Protein AF-A0A6L7CIT2-F1 (afdb_monomer_lite)

InterPro domains:
  IPR006665 OmpA-like domain [PF00691] (9-78)
  IPR006665 OmpA-like domain [PS51123] (1-89)
  IPR036737 OmpA-like domain superfamily [G3DSA:3.30.1330.60] (1-116)
  IPR036737 OmpA-like domain superfamily [SSF103088] (2-85)
  IPR050330 Bacterial Outer Membrane Structural/Functional [PTHR30329] (1-92)

pLDDT: mean 84.55, std 16.85, range [42.56, 98.56]

Radius of gyration: 25.33 Å; chains: 1; bounding box: 73×70×39 Å

Organism: Escherichia coli (NCBI:txid562)

Structure (mmCIF, N/CA/C/O backbone):
data_AF-A0A6L7CIT2-F1
#
_entry.id   AF-A0A6L7CIT2-F1
#
loop_
_atom_site.group_PDB
_atom_site.id
_atom_site.type_symbol
_atom_site.label_atom_id
_atom_site.label_alt_id
_atom_site.label_comp_id
_atom_site.label_asym_id
_atom_site.label_entity_id
_atom_site.label_seq_id
_atom_site.pdbx_PDB_ins_code
_atom_site.Cartn_x
_atom_site.Cartn_y
_atom_site.Cartn_z
_atom_site.occupancy
_atom_site.B_iso_or_equiv
_atom_site.auth_seq_id
_atom_site.auth_comp_id
_atom_site.auth_asym_id
_atom_site.auth_atom_id
_atom_site.pdbx_PDB_model_num
ATOM 1 N N . ALA A 1 1 ? -9.842 -12.077 3.450 1.00 81.44 1 ALA A N 1
ATOM 2 C CA . ALA A 1 1 ? -10.529 -10.858 3.921 1.00 81.44 1 ALA A CA 1
ATOM 3 C C . ALA A 1 1 ? -11.269 -11.061 5.251 1.00 81.44 1 ALA A C 1
ATOM 5 O O . ALA A 1 1 ? -10.933 -10.327 6.170 1.00 81.44 1 ALA A O 1
ATOM 6 N N . PRO A 1 2 ? -12.140 -12.075 5.445 1.00 85.50 2 PRO A N 1
ATOM 7 C CA . PRO A 1 2 ? -12.947 -12.198 6.673 1.00 85.50 2 PRO A CA 1
ATOM 8 C C . PRO A 1 2 ? -12.130 -12.308 7.970 1.00 85.50 2 PRO A C 1
ATOM 10 O O . PRO A 1 2 ? -12.481 -11.716 8.982 1.00 85.50 2 PRO A O 1
ATOM 13 N N . VAL A 1 3 ? -10.980 -12.992 7.924 1.00 94.62 3 VAL A N 1
ATOM 14 C CA . VAL A 1 3 ? -10.053 -13.108 9.069 1.00 94.62 3 VAL A CA 1
ATOM 15 C C . VAL A 1 3 ? -9.555 -11.739 9.549 1.00 94.62 3 VAL A C 1
ATOM 17 O O . VAL A 1 3 ? -9.414 -11.520 10.747 1.00 94.62 3 VAL A O 1
ATOM 20 N N . LEU A 1 4 ? -9.327 -10.790 8.633 1.00 93.81 4 LEU A N 1
ATOM 21 C CA . LEU A 1 4 ? -8.841 -9.453 8.985 1.00 93.81 4 LEU A CA 1
ATOM 22 C C . LEU A 1 4 ? -9.907 -8.621 9.705 1.00 93.81 4 LEU A C 1
ATOM 24 O O . LEU A 1 4 ? -9.539 -7.728 10.464 1.00 93.81 4 LEU A O 1
ATOM 28 N N . ASN A 1 5 ? -11.196 -8.913 9.509 1.00 96.25 5 ASN A N 1
ATOM 29 C CA . ASN A 1 5 ? -12.287 -8.244 10.226 1.00 96.25 5 ASN A CA 1
ATOM 30 C C . ASN A 1 5 ? -12.407 -8.723 11.682 1.00 96.25 5 ASN A C 1
ATOM 32 O O . ASN A 1 5 ? -12.993 -8.026 12.501 1.00 96.25 5 ASN A O 1
ATOM 36 N N . GLY A 1 6 ? -11.808 -9.867 12.037 1.00 96.00 6 GLY A N 1
ATOM 37 C CA . GLY A 1 6 ? -11.814 -10.386 13.411 1.00 96.00 6 GLY A CA 1
ATOM 38 C C . GLY A 1 6 ? -11.017 -9.542 14.415 1.00 96.00 6 GLY A C 1
ATOM 39 O O . GLY A 1 6 ? -11.085 -9.789 15.615 1.00 96.00 6 GLY A O 1
ATOM 40 N N . ILE A 1 7 ? -10.263 -8.549 13.939 1.00 96.12 7 ILE A N 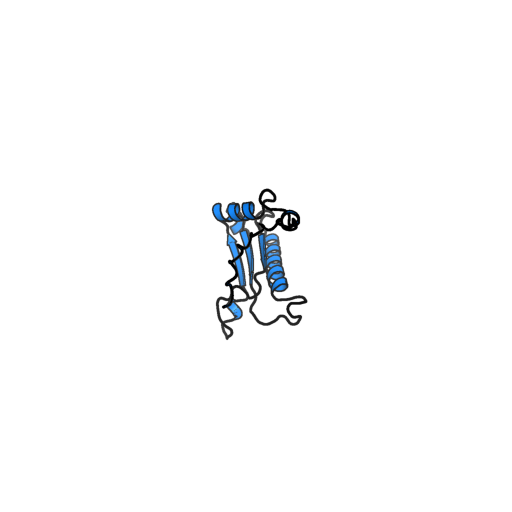1
ATOM 41 C CA . ILE A 1 7 ? -9.492 -7.607 14.757 1.00 96.12 7 ILE A CA 1
ATOM 42 C C . ILE A 1 7 ? -9.841 -6.164 14.369 1.00 96.12 7 ILE A C 1
ATOM 44 O O . ILE A 1 7 ? -10.167 -5.909 13.210 1.00 96.12 7 ILE A O 1
ATOM 48 N N . PRO A 1 8 ? -9.742 -5.182 15.281 1.00 96.19 8 PRO A N 1
ATOM 49 C CA . PRO A 1 8 ? -10.139 -3.799 14.995 1.00 96.19 8 PRO A CA 1
ATOM 50 C C . PRO A 1 8 ? -9.111 -3.023 14.156 1.00 96.19 8 PRO A C 1
ATOM 52 O O . PRO A 1 8 ? -9.411 -1.955 13.636 1.00 96.19 8 PRO A O 1
ATOM 55 N N . ASN A 1 9 ? -7.893 -3.547 14.017 1.00 98.12 9 ASN A N 1
ATOM 56 C CA . ASN A 1 9 ? -6.757 -2.853 13.417 1.00 98.12 9 ASN A CA 1
ATOM 57 C C . ASN A 1 9 ? -6.993 -2.471 11.950 1.00 98.12 9 ASN A C 1
ATOM 59 O O . ASN A 1 9 ? -7.474 -3.289 11.158 1.00 98.12 9 ASN A O 1
ATOM 63 N N . ARG A 1 10 ? -6.586 -1.258 11.567 1.00 98.25 10 ARG A N 1
ATOM 64 C CA . ARG A 1 10 ? -6.566 -0.831 10.163 1.00 98.25 10 ARG A CA 1
ATOM 65 C C . ARG A 1 10 ? -5.358 -1.410 9.424 1.00 98.25 10 ARG A C 1
ATOM 67 O O . ARG A 1 10 ? -4.414 -1.909 10.037 1.00 98.25 10 ARG A O 1
ATOM 74 N N . ILE A 1 11 ? -5.391 -1.353 8.096 1.00 98.12 11 ILE A N 1
ATOM 75 C CA . ILE A 1 11 ? -4.356 -1.897 7.217 1.00 98.12 11 ILE A CA 1
ATOM 76 C C . ILE A 1 11 ? -3.776 -0.834 6.282 1.00 98.12 11 ILE A C 1
ATOM 78 O O . ILE A 1 11 ? -4.489 0.042 5.794 1.00 98.12 11 ILE A O 1
ATOM 82 N N . SER A 1 12 ? -2.480 -0.947 6.001 1.00 98.38 12 SER A N 1
ATOM 83 C CA . SER A 1 12 ? -1.793 -0.230 4.923 1.00 98.38 12 SER A CA 1
ATOM 84 C C . SER A 1 12 ? -1.493 -1.216 3.798 1.00 98.38 12 SER A C 1
ATOM 86 O O . SER A 1 12 ? -0.954 -2.293 4.056 1.00 98.38 12 SER A O 1
ATOM 88 N N . LEU A 1 13 ? -1.825 -0.850 2.560 1.00 98.38 13 LEU A N 1
ATOM 89 C CA . LEU A 1 13 ? -1.519 -1.645 1.368 1.00 98.38 13 LEU A CA 1
ATOM 90 C C . LEU A 1 13 ? -0.456 -0.944 0.533 1.00 98.38 13 LEU A C 1
ATOM 92 O O . LEU A 1 13 ? -0.631 0.218 0.176 1.00 98.38 13 LEU A O 1
ATOM 96 N N . SER A 1 14 ? 0.609 -1.659 0.187 1.00 98.38 14 SER A N 1
ATOM 97 C CA . SER A 1 14 ? 1.686 -1.125 -0.646 1.00 98.38 14 SER A CA 1
ATOM 98 C C . SER A 1 14 ? 1.941 -2.023 -1.846 1.00 98.38 14 SER A C 1
ATOM 100 O O . SER A 1 14 ? 2.064 -3.241 -1.704 1.00 98.38 14 SER A O 1
ATOM 102 N N . GLY A 1 15 ? 2.034 -1.425 -3.028 1.00 98.00 15 GLY A N 1
ATOM 103 C CA . GLY A 1 15 ? 2.424 -2.112 -4.250 1.00 98.00 15 GLY A CA 1
ATOM 104 C C . GLY A 1 15 ? 3.893 -1.883 -4.566 1.00 98.00 15 GLY A C 1
ATOM 105 O O . GLY A 1 15 ? 4.408 -0.778 -4.400 1.00 98.00 15 GLY A O 1
ATOM 106 N N . HIS A 1 16 ? 4.550 -2.934 -5.043 1.00 96.56 16 HIS A N 1
ATOM 107 C CA . HIS A 1 16 ? 5.937 -2.916 -5.487 1.00 96.56 16 HIS A CA 1
ATOM 108 C C . HIS A 1 16 ? 6.031 -3.543 -6.882 1.00 96.56 16 HIS A C 1
ATOM 110 O O . HIS A 1 16 ? 5.347 -4.528 -7.189 1.00 96.56 16 HIS A O 1
ATOM 116 N N . THR A 1 17 ? 6.876 -2.970 -7.728 1.00 91.81 17 THR A N 1
ATOM 117 C CA . THR A 1 17 ? 7.218 -3.510 -9.047 1.00 91.81 17 THR A CA 1
ATOM 118 C C . THR A 1 17 ? 8.694 -3.883 -9.078 1.00 91.81 17 THR A C 1
ATOM 120 O O . THR A 1 17 ? 9.463 -3.544 -8.178 1.00 91.81 17 THR A O 1
ATOM 123 N N . ASP A 1 18 ? 9.095 -4.591 -10.126 1.00 84.88 18 ASP A N 1
ATOM 124 C CA . ASP A 1 18 ? 10.509 -4.680 -10.467 1.00 84.88 18 ASP A CA 1
ATOM 125 C C . ASP A 1 18 ? 11.000 -3.358 -11.075 1.00 84.88 18 ASP A C 1
ATOM 127 O O . ASP A 1 18 ? 10.269 -2.364 -11.152 1.00 84.88 18 ASP A O 1
ATOM 131 N N . ASP A 1 19 ? 12.268 -3.360 -11.467 1.00 80.56 19 ASP A N 1
ATOM 132 C CA . ASP A 1 19 ? 12.953 -2.228 -12.057 1.00 80.56 19 ASP A CA 1
ATOM 133 C C . ASP A 1 19 ? 13.092 -2.296 -13.574 1.00 80.56 19 ASP A C 1
ATOM 135 O O . ASP A 1 19 ? 13.872 -1.521 -14.143 1.00 80.56 19 ASP A O 1
ATOM 139 N N . PHE A 1 20 ? 12.361 -3.198 -14.235 1.00 80.75 20 PHE A N 1
ATOM 140 C CA . PHE A 1 20 ? 12.252 -3.123 -15.679 1.00 80.75 20 PHE A CA 1
ATOM 141 C C . PHE A 1 20 ? 11.479 -1.848 -16.014 1.00 80.75 20 PHE A C 1
ATOM 143 O O . PHE A 1 20 ? 10.407 -1.608 -15.447 1.00 80.75 20 PHE A O 1
ATOM 150 N N . PRO A 1 21 ? 12.019 -0.984 -16.890 1.00 77.56 21 PRO A N 1
ATOM 151 C CA . PRO A 1 21 ? 11.302 0.206 -17.302 1.00 77.56 21 PRO A CA 1
ATOM 152 C C . PRO A 1 21 ? 9.954 -0.196 -17.893 1.00 77.56 21 PRO A C 1
ATOM 154 O O . PRO A 1 21 ? 9.888 -1.029 -18.799 1.00 77.56 21 PRO A O 1
ATOM 157 N N . TYR A 1 22 ? 8.880 0.408 -17.392 1.00 78.56 22 TYR A N 1
ATOM 158 C CA . TYR A 1 22 ? 7.591 0.281 -18.051 1.00 78.56 22 TYR A CA 1
ATOM 159 C C . TYR A 1 22 ? 7.687 0.887 -19.457 1.00 78.56 22 TYR A C 1
ATOM 161 O O . TYR A 1 22 ? 8.385 1.884 -19.654 1.00 78.56 22 TYR A O 1
ATOM 169 N N . ALA A 1 23 ? 6.987 0.296 -20.429 1.00 75.38 23 ALA A N 1
ATOM 170 C CA . ALA A 1 23 ? 7.164 0.594 -21.856 1.00 75.38 23 ALA A CA 1
ATOM 171 C C . ALA A 1 23 ? 7.035 2.091 -22.211 1.00 75.38 23 ALA A C 1
ATOM 173 O O . ALA A 1 23 ? 7.657 2.556 -23.163 1.00 75.38 23 ALA A O 1
ATOM 174 N N . SER A 1 24 ? 6.256 2.845 -21.434 1.00 76.56 24 SER A N 1
ATOM 175 C CA . SER A 1 24 ? 5.981 4.272 -21.641 1.00 76.56 24 SER A CA 1
ATOM 176 C C . SER A 1 24 ? 7.016 5.223 -21.010 1.00 76.56 24 SER A C 1
ATOM 178 O O . SER A 1 24 ? 6.929 6.433 -21.220 1.00 76.56 24 SER A O 1
ATOM 180 N N . GLY A 1 25 ? 7.980 4.710 -20.236 1.00 76.25 25 GLY A N 1
ATOM 181 C CA . GLY A 1 25 ? 8.946 5.515 -19.477 1.00 76.25 25 GLY A CA 1
ATOM 182 C C . GLY A 1 25 ? 8.327 6.326 -18.325 1.00 76.25 25 GLY A C 1
ATOM 183 O O . GLY A 1 25 ? 7.145 6.207 -18.024 1.00 76.25 25 GLY A O 1
ATOM 184 N N . GLU A 1 26 ? 9.133 7.169 -17.666 1.00 76.06 26 GLU A N 1
ATOM 185 C CA . GLU A 1 26 ? 8.722 7.912 -16.452 1.00 76.06 26 GLU A CA 1
ATOM 186 C C . GLU A 1 26 ? 7.839 9.142 -16.710 1.00 76.06 26 GLU A C 1
ATOM 188 O O . GLU A 1 26 ? 7.228 9.666 -15.788 1.00 76.06 26 GLU A O 1
ATOM 193 N N . LYS A 1 27 ? 7.764 9.630 -17.954 1.00 83.44 27 LYS A N 1
ATOM 194 C CA . LYS A 1 27 ? 6.907 10.781 -18.303 1.00 83.44 27 LYS A CA 1
ATOM 195 C C . LYS A 1 27 ? 5.442 10.397 -18.527 1.00 83.44 27 LYS A C 1
ATOM 197 O O . LYS A 1 27 ? 4.596 11.280 -18.633 1.00 83.44 27 LYS A O 1
ATOM 202 N N . GLY A 1 28 ? 5.165 9.104 -18.673 1.00 86.94 28 GLY A N 1
ATOM 203 C CA . GLY A 1 28 ? 3.826 8.555 -18.843 1.00 86.94 28 GLY A CA 1
ATOM 204 C C . GLY A 1 28 ? 3.519 7.551 -17.742 1.00 86.94 28 GLY A C 1
ATOM 205 O O . GLY A 1 28 ? 4.033 7.652 -16.636 1.00 86.94 28 GLY A O 1
ATOM 206 N N . TYR A 1 29 ? 2.695 6.556 -18.061 1.00 91.69 29 TYR A N 1
ATOM 207 C CA . TYR A 1 29 ? 2.436 5.460 -17.136 1.00 91.69 29 TYR A CA 1
ATOM 208 C C . TYR A 1 29 ? 3.725 4.681 -16.874 1.00 91.69 29 TYR A C 1
ATOM 210 O O . TYR A 1 29 ? 4.324 4.135 -17.800 1.00 91.69 29 TYR A O 1
ATOM 218 N N . SER A 1 30 ? 4.130 4.623 -15.618 1.00 93.00 30 SER A N 1
ATOM 219 C CA . SER A 1 30 ? 5.400 4.074 -15.181 1.00 93.00 30 SER A CA 1
ATOM 220 C C . SER A 1 30 ? 5.196 3.030 -14.083 1.00 93.00 30 SER A C 1
ATOM 222 O O . SER A 1 30 ? 4.080 2.633 -13.736 1.00 93.00 30 SER A O 1
ATOM 224 N N . ASN A 1 31 ? 6.303 2.583 -13.498 1.00 93.00 31 ASN A N 1
ATOM 225 C CA . ASN A 1 31 ? 6.272 1.717 -12.327 1.00 93.00 31 ASN A CA 1
ATOM 226 C C . ASN A 1 31 ? 5.613 2.388 -11.108 1.00 93.00 31 ASN A C 1
ATOM 228 O O . ASN A 1 31 ? 5.097 1.685 -10.237 1.00 93.00 31 ASN A O 1
ATOM 232 N N . TRP A 1 32 ? 5.568 3.724 -11.059 1.00 94.62 32 TRP A N 1
ATOM 233 C CA . TRP A 1 32 ? 4.824 4.455 -10.035 1.00 94.62 32 TRP A CA 1
ATOM 234 C C . TRP A 1 32 ? 3.32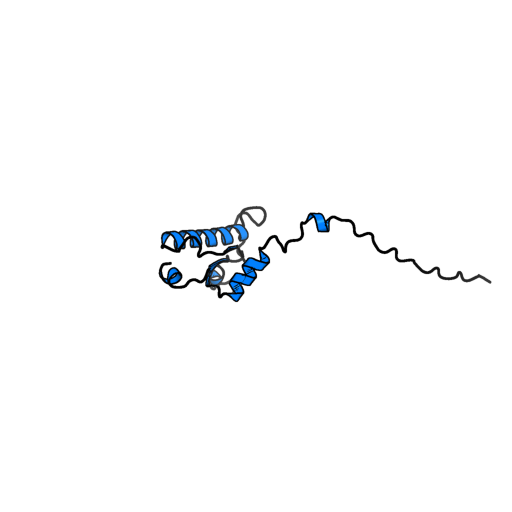7 4.175 -10.136 1.00 94.62 32 TRP A C 1
ATOM 236 O O . TRP A 1 32 ? 2.756 3.611 -9.197 1.00 94.62 32 TRP A O 1
ATOM 246 N N . GLU A 1 33 ? 2.725 4.447 -11.293 1.00 95.56 33 GLU A N 1
ATOM 247 C CA . GLU A 1 33 ? 1.299 4.222 -11.543 1.00 95.56 33 GLU A CA 1
ATOM 248 C C . GLU A 1 33 ? 0.954 2.737 -11.412 1.00 95.56 33 GLU A C 1
ATOM 250 O O . GLU A 1 33 ? 0.022 2.381 -10.688 1.00 95.56 33 GLU A O 1
ATOM 255 N N . LEU A 1 34 ? 1.769 1.853 -12.005 1.00 94.88 34 LEU A N 1
ATOM 256 C CA . LEU A 1 34 ? 1.558 0.407 -11.932 1.00 94.88 34 LEU A CA 1
ATOM 257 C C . LEU A 1 34 ? 1.525 -0.101 -10.490 1.00 94.88 34 LEU A C 1
ATOM 259 O O . LEU A 1 34 ? 0.688 -0.933 -10.129 1.00 94.88 34 LEU A O 1
ATOM 263 N N . SER A 1 35 ? 2.447 0.373 -9.653 1.00 96.69 35 SER A N 1
ATOM 264 C CA . SER A 1 35 ? 2.521 -0.065 -8.262 1.00 96.69 35 SER A CA 1
ATOM 265 C C . SER A 1 35 ? 1.291 0.375 -7.457 1.00 96.69 35 SER A C 1
ATOM 267 O O . SER A 1 35 ? 0.710 -0.441 -6.736 1.00 96.69 35 SER A O 1
ATOM 269 N N . ALA A 1 36 ? 0.836 1.620 -7.629 1.00 98.00 36 ALA A N 1
ATOM 270 C CA . ALA A 1 36 ? -0.357 2.143 -6.968 1.00 98.00 36 ALA A CA 1
ATOM 271 C C . ALA A 1 36 ? -1.646 1.461 -7.467 1.00 98.00 36 ALA A C 1
ATOM 273 O O . ALA A 1 36 ? -2.512 1.099 -6.661 1.00 98.00 36 ALA A O 1
ATOM 274 N N . ASP A 1 37 ? -1.758 1.218 -8.774 1.00 97.81 37 ASP A N 1
ATOM 275 C CA . ASP A 1 37 ? -2.909 0.552 -9.384 1.00 97.81 37 ASP A CA 1
ATOM 276 C C . ASP A 1 37 ? -3.042 -0.892 -8.924 1.00 97.81 37 ASP A C 1
ATOM 278 O O . ASP A 1 37 ? -4.141 -1.330 -8.570 1.00 97.81 37 ASP A O 1
ATOM 282 N N . ARG A 1 38 ? -1.929 -1.630 -8.852 1.00 97.81 38 ARG A N 1
ATOM 283 C CA . ARG A 1 38 ? -1.926 -2.998 -8.321 1.00 97.81 38 ARG A CA 1
ATOM 284 C C . ARG A 1 38 ? -2.336 -3.029 -6.850 1.00 97.81 38 ARG A C 1
ATOM 286 O O . ARG A 1 38 ? -3.141 -3.878 -6.470 1.00 97.81 38 ARG A O 1
ATOM 293 N N . ALA A 1 39 ? -1.854 -2.091 -6.033 1.00 98.56 39 ALA A N 1
ATOM 294 C CA . ALA A 1 39 ? -2.254 -1.998 -4.630 1.00 98.56 39 ALA A CA 1
ATOM 295 C C . ALA A 1 39 ? -3.759 -1.693 -4.478 1.00 98.56 39 ALA A C 1
ATOM 297 O O . ALA A 1 39 ? -4.446 -2.304 -3.656 1.00 98.56 39 ALA A O 1
ATOM 298 N N . ASN A 1 40 ? -4.305 -0.814 -5.323 1.00 98.44 40 ASN A N 1
ATOM 299 C CA . ASN A 1 40 ? -5.740 -0.535 -5.373 1.00 98.44 40 ASN A CA 1
ATOM 300 C C . ASN A 1 40 ? -6.569 -1.698 -5.932 1.00 98.44 40 ASN A C 1
ATOM 302 O O . ASN A 1 40 ? -7.689 -1.919 -5.471 1.00 98.44 40 ASN A O 1
ATOM 306 N N . ALA A 1 41 ? -6.044 -2.462 -6.890 1.00 98.31 41 ALA A N 1
ATOM 307 C CA . ALA A 1 41 ? -6.678 -3.690 -7.354 1.00 98.31 41 ALA A CA 1
ATOM 308 C C . ALA A 1 41 ? -6.801 -4.688 -6.198 1.00 98.31 41 ALA A C 1
ATOM 310 O O . ALA A 1 41 ? -7.905 -5.132 -5.901 1.00 98.31 41 ALA A O 1
ATOM 311 N N . SER A 1 42 ? -5.721 -4.927 -5.448 1.00 98.06 42 SER A N 1
ATOM 312 C CA . SER A 1 42 ? -5.767 -5.769 -4.247 1.00 98.06 42 SER A CA 1
ATOM 313 C C . SER A 1 42 ? -6.745 -5.248 -3.190 1.00 98.06 42 SER A C 1
ATOM 315 O O . SER A 1 42 ? -7.462 -6.038 -2.581 1.00 98.06 42 SER A O 1
ATOM 317 N N . ARG A 1 43 ? -6.833 -3.924 -2.993 1.00 98.00 43 ARG A N 1
ATOM 318 C CA . ARG A 1 43 ? -7.836 -3.303 -2.111 1.00 98.00 43 ARG A CA 1
ATOM 319 C C . ARG A 1 43 ? -9.263 -3.675 -2.527 1.00 98.00 43 ARG A C 1
ATOM 321 O O . ARG A 1 43 ? -10.068 -4.027 -1.667 1.00 98.00 43 ARG A O 1
ATOM 328 N N . ARG A 1 44 ? -9.577 -3.597 -3.825 1.00 97.81 44 ARG A N 1
ATOM 329 C CA . ARG A 1 44 ? -10.898 -3.962 -4.364 1.00 97.81 44 ARG A CA 1
ATOM 330 C C . ARG A 1 44 ? -11.190 -5.447 -4.169 1.00 97.81 44 ARG A C 1
ATOM 332 O O . ARG A 1 44 ? -12.258 -5.767 -3.662 1.00 97.81 44 ARG A O 1
ATOM 339 N N . GLU A 1 45 ? -10.229 -6.326 -4.448 1.00 98.19 45 GLU A N 1
ATOM 340 C CA . GLU A 1 45 ? -10.392 -7.771 -4.223 1.00 98.19 45 GLU A CA 1
ATOM 341 C C . GLU A 1 45 ? -10.631 -8.110 -2.746 1.00 98.19 45 GLU A C 1
ATOM 343 O O . GLU A 1 45 ? -11.464 -8.953 -2.415 1.00 98.19 45 GLU A O 1
ATOM 348 N N . LEU A 1 46 ? -9.960 -7.414 -1.822 1.00 97.62 46 LEU A N 1
ATOM 349 C CA . LEU A 1 46 ? -10.218 -7.583 -0.391 1.00 97.62 46 LEU A CA 1
ATOM 350 C C . LEU A 1 46 ? -11.638 -7.156 -0.006 1.00 97.62 46 LEU A C 1
ATOM 352 O O . LEU A 1 46 ? -12.270 -7.847 0.791 1.00 97.62 46 LEU A O 1
ATOM 356 N N . MET A 1 47 ? -12.144 -6.054 -0.566 1.00 96.44 47 MET A N 1
ATOM 357 C CA . MET A 1 47 ? -13.524 -5.612 -0.338 1.00 96.44 47 MET A CA 1
ATOM 358 C C . MET A 1 47 ? -14.546 -6.592 -0.915 1.00 96.44 47 MET A C 1
ATOM 360 O O . MET A 1 47 ? -15.510 -6.918 -0.231 1.00 96.44 47 MET A O 1
ATOM 364 N N . VAL A 1 48 ? -14.318 -7.105 -2.129 1.00 97.69 48 VAL A N 1
ATOM 365 C CA . VAL A 1 48 ? -15.148 -8.169 -2.724 1.00 97.69 48 VAL A CA 1
ATOM 366 C C . VAL A 1 48 ? -15.147 -9.409 -1.826 1.00 97.69 48 VAL A C 1
ATOM 368 O O . VAL A 1 48 ? -16.190 -10.012 -1.598 1.00 97.69 48 VAL A O 1
ATOM 371 N N . GLY A 1 49 ? -13.999 -9.738 -1.229 1.00 96.88 49 GLY A N 1
ATOM 372 C CA . GLY A 1 49 ? -13.867 -10.794 -0.225 1.00 96.88 49 GLY A CA 1
ATOM 373 C C . GLY A 1 49 ? -14.480 -10.479 1.150 1.00 96.88 49 GLY A C 1
ATOM 374 O O . GLY A 1 49 ? -14.307 -11.280 2.072 1.00 96.88 49 GLY A O 1
ATOM 375 N N . GLY A 1 50 ? -15.148 -9.334 1.320 1.00 97.19 50 GLY A N 1
ATOM 376 C CA . GLY A 1 50 ? -15.865 -8.953 2.537 1.00 97.19 50 GLY A CA 1
ATOM 377 C C . GLY A 1 50 ? -15.057 -8.152 3.560 1.00 97.19 50 GLY A C 1
ATOM 378 O O . GLY A 1 50 ? -15.435 -8.135 4.724 1.00 97.19 50 GLY A O 1
ATOM 379 N N . LEU A 1 51 ? -13.936 -7.522 3.189 1.00 97.62 51 LEU A N 1
ATOM 380 C CA . LEU A 1 51 ? -13.219 -6.609 4.093 1.00 97.62 51 LEU A CA 1
ATOM 381 C C . LEU A 1 51 ? -14.064 -5.352 4.362 1.00 97.62 51 LEU A C 1
ATOM 383 O O . LEU A 1 51 ? -14.540 -4.725 3.414 1.00 97.62 51 LEU A O 1
ATOM 387 N N . ASP A 1 52 ? -14.193 -4.944 5.627 1.00 96.81 52 ASP A N 1
ATOM 388 C CA . ASP A 1 52 ? -15.012 -3.776 5.976 1.00 96.81 52 ASP A CA 1
ATOM 389 C C . ASP A 1 52 ? -14.446 -2.473 5.373 1.00 96.81 52 ASP A C 1
ATOM 391 O O . ASP A 1 52 ? -13.230 -2.253 5.323 1.00 96.81 52 ASP A O 1
ATOM 395 N N . SER A 1 53 ? -15.332 -1.568 4.945 1.00 89.19 53 SER A N 1
ATOM 396 C CA . SER A 1 53 ? -14.992 -0.371 4.153 1.00 89.19 53 SER A CA 1
ATOM 397 C C . SER A 1 53 ? -14.034 0.614 4.841 1.00 89.19 53 SER A C 1
ATOM 399 O O . SER A 1 53 ? -13.321 1.342 4.154 1.00 89.19 53 SER A O 1
ATOM 401 N N . GLY A 1 54 ? -13.960 0.614 6.177 1.00 93.94 54 GLY A N 1
ATOM 402 C CA . GLY A 1 54 ? -13.054 1.466 6.963 1.00 93.94 54 GLY A CA 1
ATOM 403 C C . GLY A 1 54 ? -11.689 0.845 7.295 1.00 93.94 54 GLY A C 1
ATOM 404 O O . GLY A 1 54 ? -10.826 1.513 7.873 1.00 93.94 54 GLY A O 1
ATOM 405 N N . LYS A 1 55 ? -11.466 -0.431 6.952 1.00 97.38 55 LYS A N 1
ATOM 406 C CA . LYS A 1 55 ? -10.268 -1.173 7.381 1.00 97.38 55 LYS A CA 1
ATOM 407 C C . LYS A 1 55 ? -9.003 -0.685 6.706 1.00 97.38 55 LYS A C 1
ATOM 409 O O . LYS A 1 55 ? -7.946 -0.720 7.320 1.00 97.38 55 LYS A O 1
ATOM 414 N N . VAL A 1 56 ? -9.084 -0.227 5.464 1.00 98.00 56 VAL A N 1
ATOM 415 C CA . VAL A 1 56 ? -7.922 0.292 4.739 1.00 98.00 56 VAL A CA 1
ATOM 416 C C . VAL A 1 56 ? -7.691 1.739 5.170 1.00 98.00 56 VAL A C 1
ATOM 418 O O . VAL A 1 56 ? -8.576 2.580 5.041 1.00 98.00 56 VAL A O 1
ATOM 421 N N . LEU A 1 57 ? -6.510 2.024 5.721 1.00 98.06 57 LEU A N 1
ATOM 422 C CA . LEU A 1 57 ? -6.103 3.377 6.106 1.00 98.06 57 LEU A CA 1
ATOM 423 C C . LEU A 1 57 ? -5.485 4.130 4.929 1.00 98.06 57 LEU A C 1
ATOM 425 O O . LEU A 1 57 ? -5.835 5.279 4.692 1.00 98.06 57 LEU A O 1
ATOM 429 N N . ARG A 1 58 ? -4.576 3.482 4.194 1.00 97.69 58 ARG A N 1
ATOM 430 C CA . ARG A 1 58 ? -3.891 4.077 3.043 1.00 97.69 58 ARG A CA 1
ATOM 431 C C . ARG A 1 58 ? -3.484 3.033 2.009 1.00 97.69 58 ARG A C 1
ATOM 433 O O . ARG A 1 58 ? -3.351 1.846 2.327 1.00 97.69 58 ARG A O 1
ATOM 440 N N . VAL A 1 59 ? -3.240 3.513 0.794 1.00 98.31 59 VAL A N 1
ATOM 441 C CA . VAL A 1 59 ? -2.659 2.758 -0.320 1.00 98.31 59 VAL A CA 1
ATOM 442 C C . VAL A 1 59 ? -1.407 3.489 -0.794 1.00 98.31 59 VAL A C 1
ATOM 444 O O . VAL A 1 59 ? -1.428 4.711 -0.902 1.00 98.31 59 VAL A O 1
ATOM 447 N N . VAL A 1 60 ? -0.326 2.756 -1.059 1.00 98.19 60 VAL A N 1
ATOM 448 C CA . VAL A 1 60 ? 0.979 3.323 -1.427 1.00 98.19 60 VAL A CA 1
ATOM 449 C C . VAL A 1 60 ? 1.526 2.635 -2.678 1.00 98.19 60 VAL A C 1
ATOM 451 O O . VAL A 1 60 ? 1.544 1.406 -2.757 1.00 98.19 60 VAL A O 1
ATOM 454 N N . GLY A 1 61 ? 1.998 3.417 -3.648 1.00 97.62 61 GLY A N 1
ATOM 455 C CA . GLY A 1 61 ? 2.797 2.926 -4.771 1.00 97.62 61 GLY A CA 1
ATOM 456 C C . GLY A 1 61 ? 4.281 3.166 -4.510 1.00 97.62 61 GLY A C 1
ATOM 457 O O . GLY A 1 61 ? 4.681 4.307 -4.310 1.00 97.62 61 GLY A O 1
ATOM 458 N N . MET A 1 62 ? 5.090 2.104 -4.476 1.00 96.69 62 MET A N 1
ATOM 459 C CA . MET A 1 62 ? 6.533 2.193 -4.199 1.00 96.69 62 MET A CA 1
ATOM 460 C C . MET A 1 62 ? 7.406 2.024 -5.449 1.00 96.69 62 MET A C 1
ATOM 462 O O . MET A 1 62 ? 8.634 2.083 -5.341 1.00 96.69 62 MET A O 1
ATOM 466 N N . ALA A 1 63 ? 6.809 1.766 -6.618 1.00 94.56 63 ALA A N 1
ATOM 467 C CA . ALA A 1 63 ? 7.530 1.427 -7.844 1.00 94.56 63 ALA A CA 1
ATOM 468 C C . ALA A 1 63 ? 8.633 0.374 -7.583 1.00 94.56 63 ALA A C 1
ATOM 470 O O . ALA A 1 63 ? 8.416 -0.604 -6.857 1.00 94.56 63 ALA A O 1
ATOM 471 N N . ALA A 1 64 ? 9.827 0.616 -8.127 1.00 91.31 64 ALA A N 1
ATOM 472 C CA . ALA A 1 64 ? 11.022 -0.210 -7.992 1.00 91.31 64 ALA A CA 1
ATOM 473 C C . ALA A 1 64 ? 11.985 0.265 -6.885 1.00 91.31 64 ALA A C 1
ATOM 475 O O . ALA A 1 64 ? 13.167 -0.080 -6.920 1.00 91.31 64 ALA A O 1
ATOM 476 N N . THR A 1 65 ? 11.537 1.119 -5.957 1.00 92.19 65 THR A N 1
ATOM 477 C CA . THR A 1 65 ? 12.432 1.794 -4.990 1.00 92.19 65 THR A CA 1
ATOM 478 C C . THR A 1 65 ? 12.854 0.900 -3.822 1.00 92.19 65 THR A C 1
ATOM 480 O O . THR A 1 65 ? 13.927 1.082 -3.261 1.00 92.19 65 THR A O 1
ATOM 483 N N . MET A 1 66 ? 12.037 -0.101 -3.477 1.00 90.31 66 MET A N 1
ATOM 484 C CA . MET A 1 66 ? 12.253 -1.013 -2.344 1.00 90.31 66 MET A CA 1
ATOM 485 C C . MET A 1 66 ? 12.584 -2.429 -2.834 1.00 90.31 66 MET A C 1
ATOM 487 O O . MET A 1 66 ? 11.783 -3.361 -2.666 1.00 90.31 66 MET A O 1
ATOM 491 N N . ARG A 1 67 ? 13.736 -2.579 -3.494 1.00 84.25 67 ARG A N 1
ATOM 492 C CA . ARG A 1 67 ? 14.199 -3.860 -4.054 1.00 84.25 67 ARG A CA 1
ATOM 493 C C . ARG A 1 67 ? 14.738 -4.761 -2.951 1.00 84.25 67 ARG A C 1
ATOM 495 O O . ARG A 1 67 ? 15.378 -4.288 -2.020 1.00 84.25 67 ARG A O 1
ATOM 502 N N . LEU A 1 68 ? 14.445 -6.051 -3.060 1.00 86.12 68 LEU A N 1
ATOM 503 C CA . LEU A 1 68 ? 14.929 -7.082 -2.140 1.00 86.12 68 LEU A CA 1
ATOM 504 C C . LEU A 1 68 ? 16.026 -7.934 -2.779 1.00 86.12 68 LEU A C 1
ATOM 506 O O . LEU A 1 68 ? 16.896 -8.429 -2.072 1.00 86.12 68 LEU A O 1
ATOM 510 N N . SER A 1 69 ? 15.985 -8.085 -4.102 1.00 84.00 69 SER A N 1
ATOM 511 C CA . SER A 1 69 ? 17.006 -8.760 -4.897 1.00 84.00 69 SER A CA 1
ATOM 512 C C . SER A 1 69 ? 17.438 -7.891 -6.075 1.00 84.00 69 SER A C 1
ATOM 514 O O . SER A 1 69 ? 16.648 -7.098 -6.607 1.00 84.00 69 SER A O 1
ATOM 516 N N . ASP A 1 70 ? 18.694 -8.062 -6.482 1.00 83.56 70 ASP A N 1
ATOM 517 C CA . ASP A 1 70 ? 19.204 -7.532 -7.743 1.00 83.56 70 ASP A CA 1
ATOM 518 C C . ASP A 1 70 ? 18.591 -8.279 -8.936 1.00 83.56 70 ASP A C 1
ATOM 520 O O . ASP A 1 70 ? 17.949 -9.324 -8.794 1.00 83.56 70 ASP A O 1
ATOM 524 N N . ARG A 1 71 ? 18.785 -7.733 -10.141 1.00 77.94 71 ARG A N 1
ATOM 525 C CA . ARG A 1 71 ? 18.281 -8.341 -11.377 1.00 77.94 71 ARG A CA 1
ATOM 526 C C . ARG A 1 71 ? 18.836 -9.752 -11.569 1.00 77.94 71 ARG A C 1
ATOM 528 O O . ARG A 1 71 ? 20.045 -9.964 -11.511 1.00 77.94 71 ARG A O 1
ATOM 535 N N . GLY A 1 72 ? 17.948 -10.692 -11.879 1.00 76.94 72 GLY A N 1
ATOM 536 C CA . GLY A 1 72 ? 18.293 -12.092 -12.091 1.00 76.94 72 GLY A CA 1
ATOM 537 C C . GLY A 1 72 ? 17.068 -13.005 -11.993 1.00 76.94 72 GLY A C 1
ATOM 538 O O . GLY A 1 72 ? 15.942 -12.514 -11.945 1.00 76.94 72 GLY A O 1
ATOM 539 N N . PRO A 1 73 ? 17.272 -14.331 -11.933 1.00 72.75 73 PRO A N 1
ATOM 540 C CA . PRO A 1 73 ? 16.185 -15.311 -11.835 1.00 72.75 73 PRO A CA 1
ATOM 541 C C . PRO A 1 73 ? 15.219 -15.056 -10.666 1.00 72.75 73 PRO A C 1
ATOM 543 O O . PRO A 1 73 ? 14.031 -15.349 -10.769 1.00 72.75 73 PRO A O 1
ATOM 546 N N . ASP A 1 74 ? 15.721 -14.456 -9.585 1.00 76.88 74 ASP A N 1
ATOM 547 C CA . ASP A 1 74 ? 14.966 -14.169 -8.365 1.00 76.88 74 ASP A CA 1
ATOM 548 C C . ASP A 1 74 ? 14.331 -12.763 -8.351 1.00 76.88 74 ASP A C 1
ATOM 550 O O . ASP A 1 74 ? 13.895 -12.285 -7.301 1.00 76.88 74 ASP A O 1
ATOM 554 N N . ASP A 1 75 ? 14.247 -12.069 -9.496 1.00 84.31 75 ASP A N 1
ATOM 555 C CA . ASP A 1 75 ? 13.662 -10.719 -9.579 1.00 84.31 75 ASP A CA 1
ATOM 556 C C . ASP A 1 75 ? 12.167 -10.669 -9.239 1.00 84.31 75 ASP A C 1
ATOM 558 O O . ASP A 1 75 ? 11.634 -9.619 -8.864 1.00 84.31 75 ASP A O 1
ATOM 562 N N . ALA A 1 76 ? 11.483 -11.813 -9.326 1.00 86.50 76 ALA A N 1
ATOM 563 C CA . ALA A 1 76 ? 10.041 -11.896 -9.159 1.00 86.50 76 ALA A CA 1
ATOM 564 C C . ALA A 1 76 ? 9.595 -11.456 -7.762 1.00 86.50 76 ALA A C 1
ATOM 566 O O . ALA A 1 76 ? 8.486 -10.941 -7.604 1.00 86.50 76 ALA A O 1
ATOM 567 N N . VAL A 1 77 ? 10.480 -11.572 -6.766 1.00 88.56 77 VAL A N 1
ATOM 568 C CA . VAL A 1 77 ? 10.240 -11.118 -5.391 1.00 88.56 77 VAL A CA 1
ATOM 569 C C . VAL A 1 77 ? 10.049 -9.597 -5.288 1.00 88.56 77 VAL A C 1
ATOM 571 O O . VAL A 1 77 ? 9.387 -9.099 -4.370 1.00 88.56 77 VAL A O 1
ATOM 574 N N . ASN A 1 78 ? 10.570 -8.829 -6.250 1.00 91.94 78 ASN A N 1
ATOM 575 C CA . ASN A 1 78 ? 10.386 -7.382 -6.292 1.00 91.94 78 ASN A CA 1
ATOM 576 C C . ASN A 1 78 ? 8.936 -7.005 -6.666 1.00 91.94 78 ASN A C 1
ATOM 578 O O . ASN A 1 78 ? 8.418 -6.001 -6.178 1.00 91.94 78 ASN A O 1
ATOM 582 N N . ARG A 1 79 ? 8.220 -7.853 -7.422 1.00 94.31 79 ARG A N 1
ATOM 583 C CA . ARG A 1 79 ? 6.823 -7.645 -7.859 1.00 94.31 79 ARG A CA 1
ATOM 584 C C . ARG A 1 79 ? 5.787 -8.103 -6.817 1.00 94.31 79 ARG A C 1
ATOM 586 O O . ARG A 1 79 ? 4.970 -8.981 -7.101 1.00 94.31 79 ARG A O 1
ATOM 593 N N . ARG A 1 80 ? 5.753 -7.487 -5.634 1.00 96.19 80 ARG A N 1
ATOM 594 C CA . ARG A 1 80 ? 4.901 -7.913 -4.498 1.00 96.19 80 ARG A CA 1
ATOM 595 C C . ARG A 1 80 ? 3.830 -6.898 -4.084 1.00 96.19 80 ARG A C 1
ATOM 597 O O . ARG A 1 80 ? 3.955 -5.701 -4.333 1.00 96.19 80 ARG A O 1
ATOM 604 N N . ILE A 1 81 ? 2.805 -7.390 -3.387 1.00 98.06 81 ILE A N 1
ATOM 605 C CA . ILE A 1 81 ? 1.849 -6.574 -2.626 1.00 98.06 81 ILE A CA 1
ATOM 606 C C . ILE A 1 81 ? 2.097 -6.815 -1.142 1.00 98.06 81 ILE A C 1
ATOM 608 O O . ILE A 1 81 ? 2.036 -7.953 -0.680 1.00 98.06 81 ILE A O 1
ATOM 612 N N . SER A 1 82 ? 2.362 -5.746 -0.403 1.00 97.69 82 SER A N 1
ATOM 613 C CA . SER A 1 82 ? 2.549 -5.784 1.045 1.00 97.69 82 SER A CA 1
ATOM 614 C C . SER A 1 82 ? 1.256 -5.348 1.731 1.00 97.69 82 SER A C 1
ATOM 616 O O . SER A 1 82 ? 0.754 -4.254 1.471 1.00 97.69 82 SER A O 1
ATOM 618 N N . LEU A 1 83 ? 0.723 -6.190 2.619 1.00 97.94 83 LEU A N 1
ATOM 619 C CA . LEU A 1 83 ? -0.410 -5.865 3.486 1.00 97.94 83 LEU A CA 1
ATOM 620 C C . LEU A 1 83 ? 0.088 -5.800 4.924 1.00 97.94 83 LEU A C 1
ATOM 622 O O . LEU A 1 83 ? 0.433 -6.823 5.512 1.00 97.94 83 LEU A O 1
ATOM 626 N N . LEU A 1 84 ? 0.110 -4.597 5.489 1.00 98.12 84 LEU A N 1
ATOM 627 C CA . LEU A 1 84 ? 0.518 -4.375 6.869 1.00 98.12 84 LEU A CA 1
ATOM 628 C C . LEU A 1 84 ? -0.709 -4.138 7.745 1.00 98.12 84 LEU A C 1
ATOM 630 O O . LEU A 1 84 ? -1.446 -3.178 7.525 1.00 98.12 84 LEU A O 1
ATOM 634 N N . VAL A 1 85 ? -0.900 -4.982 8.759 1.00 98.00 85 VAL A N 1
ATOM 635 C CA . VAL A 1 85 ? -1.874 -4.752 9.833 1.00 98.00 85 VAL A CA 1
ATOM 636 C C . VAL A 1 85 ? -1.237 -3.826 10.862 1.00 98.00 85 VAL A C 1
ATOM 638 O O . VAL A 1 85 ? -0.217 -4.159 11.462 1.00 98.00 85 VAL A O 1
ATOM 641 N N . LEU A 1 86 ? -1.815 -2.643 11.040 1.00 98.38 86 LEU A N 1
ATOM 642 C CA . LEU A 1 86 ? -1.216 -1.579 11.834 1.00 98.38 86 LEU A CA 1
ATOM 643 C C . LEU A 1 86 ? -1.494 -1.796 13.318 1.00 98.38 86 LEU A C 1
ATOM 645 O O . LEU A 1 86 ? -2.630 -2.037 13.725 1.00 98.38 86 LEU A O 1
ATOM 649 N N . ASN A 1 87 ? -0.465 -1.665 14.150 1.00 98.25 87 ASN A N 1
ATOM 650 C CA . ASN A 1 87 ? -0.680 -1.454 15.577 1.00 98.25 87 ASN A CA 1
ATOM 651 C C . ASN A 1 87 ? -1.150 -0.004 15.828 1.00 98.25 87 ASN A C 1
ATOM 653 O O . ASN A 1 87 ? -1.091 0.846 14.936 1.00 98.25 87 ASN A O 1
ATOM 657 N N . LYS A 1 88 ? -1.594 0.291 17.057 1.00 97.62 88 LYS A N 1
ATOM 658 C CA . LYS A 1 88 ? -2.103 1.627 17.410 1.00 97.62 88 LYS A CA 1
ATOM 659 C C . LYS A 1 88 ? -1.077 2.736 17.162 1.00 97.62 88 LYS A C 1
ATOM 661 O O . LYS A 1 88 ? -1.445 3.786 16.658 1.00 97.62 88 LYS A O 1
ATOM 666 N N . GLN A 1 89 ? 0.194 2.510 17.496 1.00 97.94 89 GLN A N 1
ATOM 667 C CA . GLN A 1 89 ? 1.242 3.520 17.339 1.00 97.94 89 GLN A CA 1
ATOM 668 C C . GLN A 1 89 ? 1.456 3.889 15.865 1.00 97.94 89 GLN A C 1
ATOM 670 O O . GLN A 1 89 ? 1.483 5.068 15.529 1.00 97.94 89 GLN A O 1
ATOM 675 N N . ALA A 1 90 ? 1.561 2.889 14.987 1.00 97.88 90 ALA A N 1
ATOM 676 C CA . ALA A 1 90 ? 1.748 3.092 13.556 1.00 97.88 90 ALA A CA 1
ATOM 677 C C . ALA A 1 90 ? 0.531 3.769 12.910 1.00 97.88 90 ALA A C 1
ATOM 679 O O . ALA A 1 90 ? 0.694 4.657 12.080 1.00 97.88 90 ALA A O 1
ATOM 680 N N . GLU A 1 91 ? -0.686 3.387 13.308 1.00 98.00 91 GLU A N 1
ATOM 681 C CA . GLU A 1 91 ? -1.910 4.049 12.846 1.00 98.00 91 GLU A CA 1
ATOM 682 C C . GLU A 1 91 ? -1.939 5.530 13.246 1.00 98.00 91 GLU A C 1
ATOM 684 O O . GLU A 1 91 ? -2.169 6.383 12.393 1.00 98.00 91 GLU A O 1
ATOM 689 N N . GLN A 1 92 ? -1.663 5.848 14.515 1.00 96.69 92 GLN A N 1
ATOM 690 C CA . GLN A 1 92 ? -1.667 7.234 14.991 1.00 96.69 92 GLN A CA 1
ATOM 691 C C . GLN A 1 92 ? -0.573 8.080 14.337 1.00 96.69 92 GLN A C 1
ATOM 693 O O . GLN A 1 92 ? -0.840 9.222 13.984 1.00 96.69 92 GLN A O 1
ATOM 698 N N . ALA A 1 93 ? 0.621 7.522 14.116 1.00 95.81 93 ALA A N 1
ATOM 699 C CA . ALA A 1 93 ? 1.691 8.223 13.408 1.00 95.81 93 ALA A CA 1
ATOM 700 C C . ALA A 1 93 ? 1.261 8.632 11.988 1.00 95.81 93 ALA A C 1
ATOM 702 O O . ALA A 1 93 ? 1.444 9.782 11.604 1.00 95.81 93 ALA A O 1
ATOM 703 N N . ILE A 1 94 ? 0.615 7.722 11.246 1.00 95.75 94 ILE A N 1
ATOM 704 C CA . ILE A 1 94 ? 0.097 8.010 9.899 1.00 95.75 94 ILE A CA 1
ATOM 705 C C . ILE A 1 94 ? -1.007 9.075 9.950 1.00 95.75 94 ILE A C 1
ATOM 707 O O . ILE A 1 94 ? -1.035 9.972 9.112 1.00 95.75 94 ILE A O 1
ATOM 711 N N . LEU A 1 95 ? -1.929 8.987 10.912 1.00 95.12 95 LEU A N 1
ATOM 712 C CA . LEU A 1 95 ? -3.011 9.968 11.047 1.00 95.12 95 LEU A CA 1
ATOM 713 C C . LEU A 1 95 ? -2.482 11.363 11.396 1.00 95.12 95 LEU A C 1
ATOM 715 O O . LEU A 1 95 ? -2.994 12.346 10.873 1.00 95.12 95 LEU A O 1
ATOM 719 N N . HIS A 1 96 ? -1.462 11.439 12.250 1.00 92.31 96 HIS A N 1
ATOM 720 C CA . HIS A 1 96 ? -0.833 12.693 12.653 1.00 92.31 96 HIS A CA 1
ATOM 721 C C . HIS A 1 96 ? -0.116 13.370 11.483 1.00 92.31 96 HIS A C 1
ATOM 723 O O . HIS A 1 96 ? -0.354 14.542 11.227 1.00 92.31 96 HIS A O 1
ATOM 729 N N . GLU A 1 97 ? 0.668 12.603 10.718 1.00 90.12 97 GLU A N 1
ATOM 730 C CA . GLU A 1 97 ? 1.356 13.073 9.505 1.00 90.12 97 GLU A CA 1
ATOM 731 C C . GLU A 1 97 ? 0.389 13.660 8.463 1.00 90.12 97 GLU A C 1
ATOM 733 O O . GLU A 1 97 ? 0.738 14.579 7.734 1.00 90.12 97 GLU A O 1
ATOM 738 N N . ASN A 1 98 ? -0.840 13.141 8.387 1.00 88.31 98 ASN A N 1
ATOM 739 C CA . ASN A 1 98 ? -1.844 13.585 7.416 1.00 88.31 98 ASN A CA 1
ATOM 740 C C . ASN A 1 98 ? -2.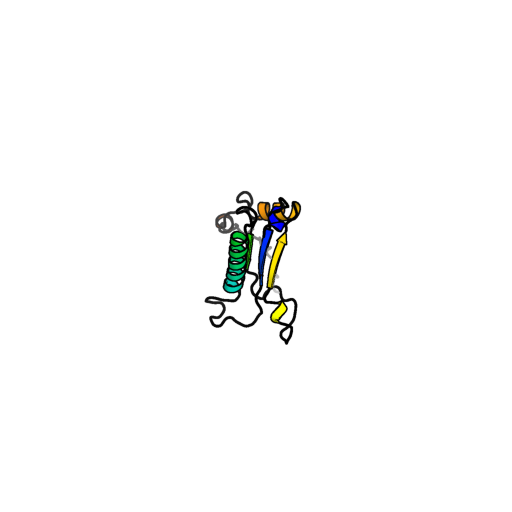824 14.631 7.984 1.00 88.31 98 ASN A C 1
ATOM 742 O O . ASN A 1 98 ? -3.778 15.000 7.299 1.00 88.31 98 ASN A O 1
ATOM 746 N N . ALA A 1 99 ? -2.639 15.095 9.223 1.00 89.94 99 ALA A N 1
ATOM 747 C CA . ALA A 1 99 ? -3.535 16.065 9.842 1.00 89.94 99 ALA A CA 1
ATOM 748 C C . ALA A 1 99 ? -3.223 17.494 9.367 1.00 89.94 99 ALA A C 1
ATOM 750 O O . ALA A 1 99 ? -2.129 18.008 9.587 1.00 89.94 99 ALA A O 1
ATOM 751 N N . GLU A 1 100 ? -4.217 18.176 8.788 1.00 72.75 100 GLU A N 1
ATOM 752 C CA . GLU A 1 100 ? -4.084 19.544 8.251 1.00 72.75 100 GLU A CA 1
ATOM 753 C C . GLU A 1 100 ? -3.540 20.556 9.266 1.00 72.75 100 GLU A C 1
ATOM 755 O O . GLU A 1 100 ? -2.810 21.467 8.893 1.00 72.75 100 GLU A O 1
ATOM 760 N N . SER A 1 101 ? -3.833 20.374 10.558 1.00 72.94 101 SER A N 1
ATOM 761 C CA . SER A 1 101 ? -3.348 21.240 11.640 1.00 72.94 101 SER A CA 1
ATOM 762 C C . SER A 1 101 ? -1.821 21.295 11.773 1.00 72.94 101 SER A C 1
ATOM 764 O O . SER A 1 101 ? -1.319 22.106 12.545 1.00 72.94 101 SER A O 1
ATOM 766 N N . GLN A 1 102 ? -1.092 20.406 11.094 1.00 67.56 102 GLN A N 1
ATOM 767 C CA . GLN A 1 102 ? 0.371 20.333 11.121 1.00 67.56 102 GLN A CA 1
ATOM 768 C C . GLN A 1 102 ? 1.028 20.690 9.788 1.00 67.56 102 GLN A C 1
ATOM 770 O O . GLN A 1 102 ? 2.254 20.727 9.711 1.00 67.56 102 GLN A O 1
ATOM 775 N N . ASN A 1 103 ? 0.234 20.945 8.748 1.00 75.25 103 ASN A N 1
ATOM 776 C CA . ASN A 1 103 ? 0.758 21.266 7.432 1.00 75.25 103 ASN A CA 1
ATOM 777 C C . ASN A 1 103 ? 0.881 22.782 7.291 1.00 75.25 103 ASN A C 1
ATOM 779 O O . ASN A 1 103 ? -0.117 23.50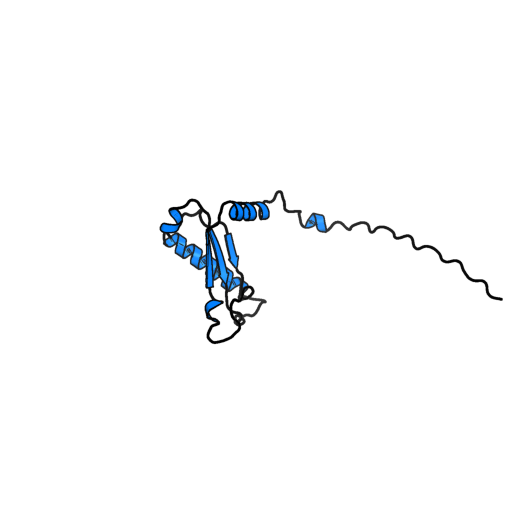0 7.293 1.00 75.25 103 ASN A O 1
ATOM 783 N N . GLU A 1 104 ? 2.108 23.267 7.123 1.00 77.62 104 GLU A N 1
ATOM 784 C CA . GLU A 1 104 ? 2.331 24.656 6.731 1.00 77.62 104 GLU A CA 1
ATOM 785 C C . GLU A 1 104 ? 1.901 24.850 5.269 1.00 77.62 104 GLU A C 1
ATOM 787 O O . GLU A 1 104 ? 2.280 24.055 4.399 1.00 77.62 104 GLU A O 1
ATOM 792 N N . PRO A 1 105 ? 1.108 25.890 4.956 1.00 78.12 105 PRO A N 1
ATOM 793 C CA . PRO A 1 105 ? 0.724 26.162 3.583 1.00 78.12 105 PRO A CA 1
ATOM 794 C C . PRO A 1 105 ? 1.969 26.514 2.768 1.00 78.12 105 PRO A C 1
ATOM 796 O O . PRO A 1 105 ? 2.826 27.270 3.219 1.00 78.12 105 PRO A O 1
ATOM 799 N N . VAL A 1 106 ? 2.042 26.031 1.526 1.00 73.94 106 VAL A N 1
ATOM 800 C CA . VAL A 1 106 ? 3.175 26.305 0.620 1.00 73.94 106 VAL A CA 1
ATOM 801 C C . VAL A 1 106 ? 3.420 27.816 0.462 1.00 73.94 106 VAL A C 1
ATOM 803 O O . VAL A 1 106 ? 4.565 28.250 0.391 1.00 73.94 106 VAL A O 1
ATOM 806 N N . SER A 1 107 ? 2.369 28.639 0.538 1.00 78.38 107 SER A N 1
ATOM 807 C CA . SER A 1 107 ? 2.457 30.108 0.524 1.00 78.38 107 SER A CA 1
ATOM 808 C C . SER A 1 107 ? 3.243 30.717 1.697 1.00 78.38 107 SER A C 1
ATOM 810 O O . SER A 1 107 ? 3.716 31.846 1.592 1.00 78.38 107 SER A O 1
ATOM 812 N N . ALA A 1 108 ? 3.407 30.007 2.819 1.00 76.3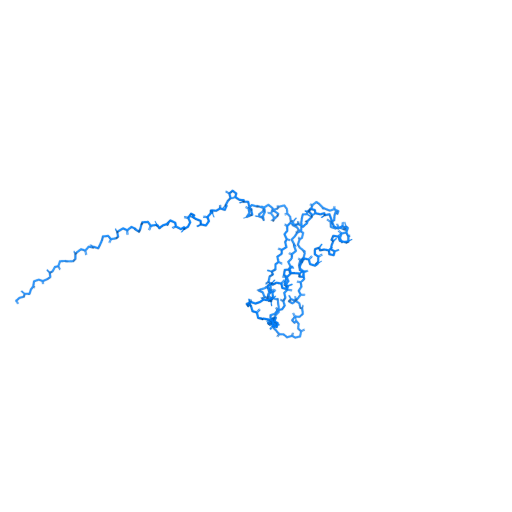8 108 ALA A N 1
ATOM 813 C CA . ALA A 1 108 ? 4.268 30.447 3.918 1.00 76.38 108 ALA A CA 1
ATOM 814 C C . ALA A 1 108 ? 5.762 30.375 3.548 1.00 76.38 108 ALA A C 1
ATOM 816 O O . ALA A 1 108 ? 6.553 31.150 4.083 1.00 76.38 108 ALA A O 1
ATOM 817 N N . LEU A 1 109 ? 6.129 29.508 2.597 1.00 74.62 109 LEU A N 1
ATOM 818 C CA . LEU A 1 109 ? 7.495 29.339 2.090 1.00 74.62 109 LEU A CA 1
ATOM 819 C C . LEU A 1 109 ? 7.862 30.366 1.001 1.00 74.62 109 LEU A C 1
ATOM 821 O O . LEU A 1 109 ? 9.031 30.505 0.658 1.00 74.62 109 LEU A O 1
ATOM 825 N N . GLU A 1 110 ? 6.880 31.094 0.457 1.00 71.00 110 GLU A N 1
ATOM 826 C CA . GLU A 1 110 ? 7.074 32.088 -0.613 1.00 71.00 110 GLU A CA 1
ATOM 827 C C . GLU A 1 110 ? 7.383 33.501 -0.093 1.00 71.00 110 GLU A C 1
ATOM 829 O O . GLU A 1 110 ? 7.647 34.409 -0.885 1.00 71.00 110 GLU A O 1
ATOM 834 N N . LYS A 1 111 ? 7.373 33.727 1.229 1.00 62.19 111 LYS A N 1
ATOM 835 C CA . LYS A 1 111 ? 7.813 35.013 1.784 1.00 62.19 111 LYS A CA 1
ATOM 836 C C . LYS A 1 111 ? 9.326 35.156 1.587 1.00 62.19 111 LYS A C 1
ATOM 838 O O . LYS A 1 111 ? 10.066 34.335 2.123 1.00 62.19 111 LYS A O 1
ATOM 843 N N . PRO A 1 112 ? 9.813 36.205 0.894 1.00 55.44 112 PRO A N 1
ATOM 844 C CA . PRO A 1 112 ? 11.239 36.473 0.831 1.00 55.44 112 PRO A CA 1
ATOM 845 C C . PRO A 1 112 ? 11.730 36.777 2.244 1.00 55.44 112 PRO A C 1
ATOM 847 O O . PRO A 1 112 ? 11.342 37.779 2.850 1.00 55.44 112 PRO A O 1
ATOM 850 N N . GLU A 1 113 ? 12.561 35.893 2.779 1.00 52.16 113 GLU A N 1
ATOM 851 C CA . GLU A 1 113 ? 13.317 36.150 3.991 1.00 52.16 113 GLU A CA 1
ATOM 852 C C . GLU A 1 113 ? 14.216 37.363 3.725 1.00 52.16 113 GLU A C 1
ATOM 854 O O . GLU A 1 113 ? 15.052 37.360 2.819 1.00 52.16 113 GLU A O 1
ATOM 859 N N . VAL A 1 114 ? 13.983 38.451 4.462 1.00 51.78 114 VAL A N 1
ATOM 860 C CA . VAL A 1 114 ? 14.842 39.635 4.430 1.00 51.78 114 VAL A CA 1
ATOM 861 C C . VAL A 1 114 ? 16.216 39.181 4.914 1.00 51.78 114 VAL A C 1
ATOM 863 O O . VAL A 1 114 ? 16.415 38.964 6.107 1.00 51.78 114 VAL A O 1
ATOM 866 N N . ALA A 1 115 ? 17.142 38.985 3.975 1.00 52.41 115 ALA A N 1
ATOM 867 C CA . ALA A 1 115 ? 18.495 38.539 4.270 1.00 52.41 115 ALA A CA 1
ATOM 868 C C . ALA A 1 115 ? 19.145 39.455 5.330 1.00 52.41 115 ALA A C 1
ATOM 870 O O . ALA A 1 115 ? 19.042 40.683 5.211 1.00 52.41 115 ALA A O 1
ATOM 871 N N . PRO A 1 116 ? 19.847 38.909 6.341 1.00 46.94 116 PRO A N 1
ATOM 872 C CA . PRO A 1 116 ? 20.623 39.730 7.257 1.00 46.94 116 PRO A CA 1
ATOM 873 C C . PRO A 1 116 ? 21.711 40.459 6.462 1.00 46.94 116 PRO A C 1
ATOM 875 O O . PRO A 1 116 ? 22.526 39.830 5.785 1.00 46.94 116 PRO A O 1
ATOM 878 N N . GLN A 1 117 ? 21.729 41.792 6.531 1.00 46.75 117 GLN A N 1
ATOM 879 C CA . GLN A 1 117 ? 22.804 42.597 5.958 1.00 46.75 117 GLN A CA 1
ATOM 880 C C . GLN A 1 117 ? 24.103 42.287 6.709 1.00 46.75 117 GLN A C 1
ATOM 882 O O . GLN A 1 117 ? 24.327 42.771 7.816 1.00 46.75 117 GLN A O 1
ATOM 887 N N . VAL A 1 118 ? 24.962 41.461 6.114 1.00 42.56 118 VAL A N 1
ATOM 888 C CA . VAL A 1 118 ? 26.323 41.252 6.607 1.00 42.56 118 VAL A CA 1
ATOM 889 C C . VAL A 1 118 ? 27.125 42.510 6.282 1.00 42.56 118 VAL A C 1
ATOM 891 O O . VAL A 1 118 ? 27.522 42.741 5.141 1.00 42.56 118 VAL A O 1
ATOM 894 N N . SER A 1 119 ? 27.340 43.351 7.290 1.00 46.12 119 SER A N 1
ATOM 895 C CA . SER A 1 119 ? 28.263 44.480 7.226 1.00 46.12 119 SER A CA 1
ATOM 896 C C . SER A 1 119 ? 29.694 43.961 7.055 1.00 46.12 119 SER A C 1
ATOM 898 O O . SER A 1 119 ? 30.261 43.376 7.979 1.00 46.12 119 SER A O 1
ATOM 900 N N . VAL A 1 120 ? 30.279 44.163 5.874 1.00 47.16 120 VAL A N 1
ATOM 901 C CA . VAL A 1 120 ? 31.704 43.906 5.618 1.00 47.16 120 VAL A CA 1
ATOM 902 C C . VAL A 1 120 ? 32.570 44.922 6.380 1.00 47.16 120 VAL A C 1
ATOM 904 O O . VAL A 1 120 ? 32.302 46.121 6.287 1.00 47.16 120 VAL A O 1
ATOM 907 N N . PRO A 1 121 ? 33.613 44.493 7.118 1.00 47.03 121 PRO A N 1
ATOM 908 C CA . PRO A 1 121 ? 34.542 45.415 7.753 1.00 47.03 121 PRO A CA 1
ATOM 909 C C . PRO A 1 121 ? 35.546 45.957 6.728 1.00 47.03 121 PRO A C 1
ATOM 911 O O . PRO A 1 121 ? 36.217 45.201 6.024 1.00 47.03 121 PRO A O 1
ATOM 914 N N . THR A 1 122 ? 35.660 47.282 6.666 1.00 45.28 122 THR A N 1
ATOM 915 C CA . THR A 1 122 ? 36.658 48.011 5.873 1.00 45.28 122 THR A CA 1
ATOM 916 C C . THR A 1 122 ? 38.071 47.723 6.394 1.00 45.28 122 THR A C 1
ATOM 918 O O . THR A 1 122 ? 38.389 48.039 7.538 1.00 45.28 122 THR A O 1
ATOM 921 N N . MET A 1 123 ? 38.931 47.146 5.552 1.00 49.84 123 MET A N 1
ATOM 922 C CA . MET A 1 123 ? 40.375 47.028 5.807 1.00 49.84 123 MET A CA 1
ATOM 923 C C . MET A 1 123 ? 41.070 48.387 5.578 1.00 49.84 123 MET A C 1
ATOM 925 O O . MET A 1 123 ? 40.677 49.104 4.654 1.00 49.84 123 MET A O 1
ATOM 929 N N . PRO A 1 124 ? 42.098 48.761 6.362 1.00 51.25 124 PRO A N 1
ATOM 930 C CA . PRO A 1 124 ? 42.792 50.035 6.188 1.00 51.25 124 PRO A CA 1
ATOM 931 C C . PRO A 1 124 ? 43.768 49.985 4.999 1.00 51.25 124 PRO A C 1
ATOM 933 O O . PRO A 1 124 ? 44.501 49.010 4.823 1.00 51.25 124 PRO A O 1
ATOM 936 N N . SER A 1 125 ? 43.781 51.050 4.190 1.00 45.88 125 SER A N 1
ATOM 937 C CA . SER A 1 125 ? 44.737 51.251 3.092 1.00 45.88 125 SER A CA 1
ATOM 938 C C . SER A 1 125 ? 46.171 51.353 3.610 1.00 45.88 125 SER A C 1
ATOM 940 O O . SER A 1 125 ? 46.449 52.136 4.514 1.00 45.88 125 SER A O 1
ATOM 942 N N . ALA A 1 126 ? 47.089 50.612 2.990 1.00 48.59 126 ALA A N 1
ATOM 943 C CA . ALA A 1 126 ? 48.523 50.814 3.155 1.00 48.59 126 ALA A CA 1
ATOM 944 C C . ALA A 1 126 ? 49.004 51.963 2.247 1.00 48.59 126 ALA A C 1
ATOM 946 O O . ALA A 1 126 ? 48.764 51.948 1.039 1.00 48.59 126 ALA A O 1
ATOM 947 N N . GLU A 1 127 ? 49.676 52.950 2.841 1.00 44.25 127 GLU A N 1
ATOM 948 C CA . GLU A 1 127 ? 50.369 54.055 2.161 1.00 44.25 127 GLU A CA 1
ATOM 949 C C . GLU A 1 127 ? 51.619 53.564 1.405 1.00 44.25 127 GLU A C 1
ATOM 951 O O . GLU A 1 127 ? 52.361 52.733 1.941 1.00 44.25 127 GLU A O 1
ATOM 956 N N . PRO A 1 128 ? 51.913 54.080 0.197 1.00 56.28 128 PRO A N 1
ATOM 957 C CA . PRO A 1 128 ? 53.174 53.808 -0.476 1.00 56.28 128 PRO A CA 1
ATOM 958 C C . PRO A 1 128 ? 54.259 54.832 -0.089 1.00 56.28 128 PRO A C 1
ATOM 960 O O . PRO A 1 128 ? 53.968 55.996 0.182 1.00 56.28 128 PRO A O 1
ATOM 963 N N . ARG A 1 129 ? 55.513 54.361 -0.074 1.00 43.91 129 ARG A N 1
ATOM 964 C CA . ARG A 1 129 ? 56.749 55.157 0.034 1.00 43.91 129 ARG A CA 1
ATOM 965 C C . ARG A 1 129 ? 57.040 55.955 -1.231 1.00 43.91 129 ARG A C 1
ATOM 967 O O . ARG A 1 129 ? 56.749 55.423 -2.325 1.00 43.91 129 ARG A O 1
#

Foldseek 3Di:
DVVLVVDPFAKEKWWFDAPDFDPVGPVDDTLQNVGQVVSVVVVVVVVVVPDDPRRYPYYGRPRNPDAPDDDDPPRVVRGDMDMDGDDPVRSVVVVVVPDPVPDDPVVVVVPPDPDPPDDDDDDDDDDDD

Secondary structure (DSSP, 8-state):
-HHHHTS---EEEEE---SSPPTT-TTSS-HHHHHHHHHHHHHHHHHHTT--TTSEEEEEE-TTSS-SS-SSTTGGGGS-EEEEEPPHHHH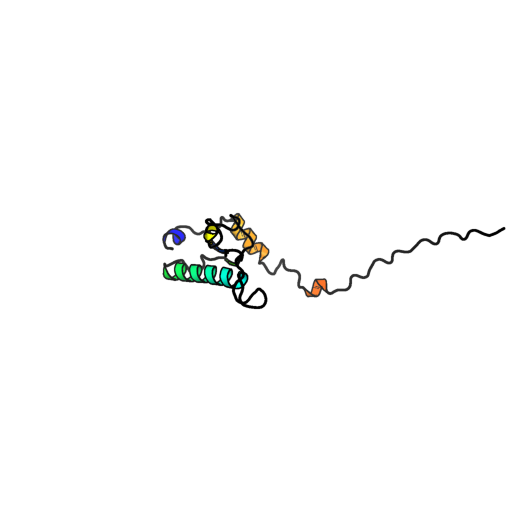HHHHHHT-GGGPPPGGGTTS--------PPPPPPPPP-

Sequence (129 aa):
APVLNGIPNRISLSGHTDDFPYASGEKGYSNWELSADRANASRRELMVGGLDSGKVLRVVGMAATMRLSDRGPDDAVNRRISLLVLNKQAEQAILHENAESQNEPVSALEKPEVAPQVSVPTMPSAEPR